Protein AF-K1XQS1-F1 (afdb_monomer)

Sequence (69 aa):
MLKIGFTDSSKRRSKHYKFKPPIDCVKIFENVRPFITVPKHEFYCQSAIVREIAKICGEEMKQKFLENL

Structure (mmCIF, N/CA/C/O backbone):
data_AF-K1XQS1-F1
#
_entry.id   AF-K1XQS1-F1
#
loop_
_atom_site.group_PDB
_atom_site.id
_atom_site.type_symbol
_atom_site.label_atom_id
_atom_site.label_alt_id
_atom_site.label_comp_id
_atom_site.label_asym_id
_atom_site.label_entity_id
_atom_site.label_seq_id
_atom_site.pdbx_PDB_ins_code
_atom_site.Cartn_x
_atom_site.Cartn_y
_atom_site.Cartn_z
_atom_site.occupancy
_atom_site.B_iso_or_equiv
_atom_site.auth_seq_id
_atom_site.auth_comp_id
_atom_site.auth_asym_id
_atom_site.auth_atom_id
_atom_site.pdbx_PDB_model_num
ATOM 1 N N . MET A 1 1 ? 5.608 8.944 2.915 1.00 39.34 1 MET A N 1
ATOM 2 C CA . MET A 1 1 ? 6.888 8.617 2.241 1.00 39.34 1 MET A CA 1
ATOM 3 C C . MET A 1 1 ? 6.655 7.306 1.494 1.00 39.34 1 MET A C 1
ATOM 5 O O . MET A 1 1 ? 6.419 6.313 2.161 1.00 39.34 1 MET A O 1
ATOM 9 N N . LEU A 1 2 ? 6.577 7.288 0.155 1.00 50.28 2 LEU A N 1
ATOM 10 C CA . LEU A 1 2 ? 6.278 6.054 -0.599 1.00 50.28 2 LEU A CA 1
ATOM 11 C C . LEU A 1 2 ? 7.501 5.134 -0.580 1.00 50.28 2 LEU A C 1
ATOM 13 O O . LEU A 1 2 ? 8.412 5.263 -1.398 1.00 50.28 2 LEU A O 1
ATOM 17 N N . LYS A 1 3 ? 7.548 4.252 0.417 1.00 54.16 3 LYS A N 1
ATOM 18 C CA . LYS A 1 3 ? 8.555 3.201 0.530 1.00 54.16 3 LYS A CA 1
ATOM 19 C C . LYS A 1 3 ? 8.360 2.227 -0.649 1.00 54.16 3 LYS A C 1
ATOM 21 O O . LYS A 1 3 ? 7.232 1.932 -1.026 1.00 54.16 3 LYS A O 1
ATOM 26 N N . ILE A 1 4 ? 9.460 1.716 -1.213 1.00 62.78 4 ILE A N 1
ATOM 27 C CA . ILE A 1 4 ? 9.503 0.670 -2.264 1.00 62.78 4 ILE A CA 1
ATOM 28 C C . ILE A 1 4 ? 9.269 1.158 -3.718 1.00 62.78 4 ILE A C 1
ATOM 30 O O . ILE A 1 4 ? 8.510 0.570 -4.481 1.00 62.78 4 ILE A O 1
ATOM 34 N N . GLY A 1 5 ? 9.942 2.225 -4.162 1.00 61.97 5 GLY A N 1
ATOM 35 C CA . GLY A 1 5 ? 10.066 2.520 -5.605 1.00 61.97 5 GLY A CA 1
ATOM 36 C C . GLY A 1 5 ? 8.780 2.961 -6.322 1.00 61.97 5 GLY A C 1
ATOM 37 O O . GLY A 1 5 ? 8.772 3.101 -7.544 1.00 61.97 5 GLY A O 1
ATOM 38 N N . PHE A 1 6 ? 7.690 3.219 -5.597 1.00 74.19 6 PHE A N 1
ATOM 39 C CA . PHE A 1 6 ? 6.474 3.801 -6.158 1.00 74.19 6 PHE A CA 1
ATOM 40 C C . PHE A 1 6 ? 6.586 5.323 -6.233 1.00 74.19 6 PHE A C 1
ATOM 42 O O . PHE A 1 6 ? 6.971 5.996 -5.279 1.00 74.19 6 PHE A O 1
ATOM 49 N N . THR A 1 7 ? 6.238 5.877 -7.390 1.00 72.75 7 THR A N 1
ATOM 50 C CA . THR A 1 7 ? 6.323 7.309 -7.677 1.00 72.75 7 THR A CA 1
ATOM 51 C C . THR A 1 7 ? 4.955 7.879 -8.001 1.00 72.75 7 THR A C 1
ATOM 53 O O . THR A 1 7 ? 4.125 7.236 -8.656 1.00 72.75 7 THR A O 1
ATOM 56 N N . ASP A 1 8 ? 4.744 9.135 -7.614 1.00 71.19 8 ASP A N 1
ATOM 57 C CA . ASP A 1 8 ? 3.619 9.924 -8.101 1.00 71.19 8 ASP A CA 1
ATOM 58 C C . ASP A 1 8 ? 3.932 10.543 -9.476 1.00 71.19 8 ASP A C 1
ATOM 60 O O . ASP A 1 8 ? 3.992 11.753 -9.656 1.00 71.19 8 ASP A O 1
ATOM 64 N N . SER A 1 9 ? 4.186 9.695 -10.474 1.00 66.00 9 SER A N 1
ATOM 65 C CA . SER A 1 9 ? 4.448 10.107 -11.866 1.00 66.00 9 SER A CA 1
ATOM 66 C C . SER A 1 9 ? 3.162 10.221 -12.694 1.00 66.00 9 SER A C 1
ATOM 68 O O . SER A 1 9 ? 3.122 9.975 -13.904 1.00 66.00 9 SER A O 1
ATOM 70 N N . SER A 1 10 ? 2.058 10.528 -12.025 1.00 61.31 10 SER A N 1
ATOM 71 C CA . SER A 1 10 ? 0.724 10.396 -12.582 1.00 61.31 10 SER A CA 1
ATOM 72 C C . SER A 1 10 ? 0.186 11.775 -13.005 1.00 61.31 10 SER A C 1
ATOM 74 O O . SER A 1 10 ? 0.331 12.753 -12.276 1.00 61.31 10 SER A O 1
ATOM 76 N N . LYS A 1 11 ? -0.391 11.905 -14.217 1.00 60.41 11 LYS A N 1
ATOM 77 C CA . LYS A 1 11 ? -1.006 13.176 -14.674 1.00 60.41 11 LYS A CA 1
ATOM 78 C C . LYS A 1 11 ? -2.045 13.613 -13.631 1.00 60.41 11 LYS A C 1
ATOM 80 O O . LYS A 1 11 ? -2.734 12.735 -13.126 1.00 60.41 11 LYS A O 1
ATOM 85 N N . ARG A 1 12 ? -2.191 14.924 -13.364 1.00 57.22 12 ARG A N 1
ATOM 86 C CA . ARG A 1 12 ? -2.979 15.609 -12.292 1.00 57.22 12 ARG A CA 1
ATOM 87 C C . ARG A 1 12 ? -4.274 14.952 -11.745 1.00 57.22 12 ARG A C 1
ATOM 89 O O . ARG A 1 12 ? -4.711 15.343 -10.674 1.00 57.22 12 ARG A O 1
ATOM 96 N N . ARG A 1 13 ? -4.909 14.003 -12.444 1.00 60.88 13 ARG A N 1
ATOM 97 C CA . ARG A 1 13 ? -6.142 13.288 -12.048 1.00 60.88 13 ARG A CA 1
ATOM 98 C C . ARG A 1 13 ? -5.984 11.781 -11.797 1.00 60.88 13 ARG A C 1
ATOM 100 O O . ARG A 1 13 ? -6.969 11.106 -11.512 1.00 60.88 13 ARG A O 1
ATOM 107 N N . SER A 1 14 ? -4.792 11.213 -11.944 1.00 60.75 14 SER A N 1
ATOM 108 C CA . SER A 1 14 ? -4.609 9.766 -11.822 1.00 60.75 14 SER A CA 1
ATOM 109 C C . SER A 1 14 ? -4.589 9.321 -10.357 1.00 60.75 14 SER A C 1
ATOM 111 O O . SER A 1 14 ? -3.794 9.792 -9.544 1.00 60.75 14 SER A O 1
ATOM 113 N N . LYS A 1 15 ? -5.466 8.361 -10.046 1.00 74.25 15 LYS A N 1
ATOM 114 C CA . LYS A 1 15 ? -5.690 7.789 -8.710 1.00 74.25 15 LYS A CA 1
ATOM 115 C C . LYS A 1 15 ? -4.719 6.658 -8.351 1.00 74.25 15 LYS A C 1
ATOM 117 O O . LYS A 1 15 ? -5.061 5.856 -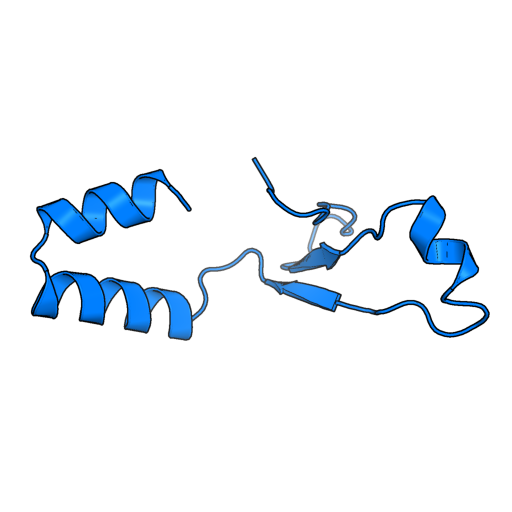7.495 1.00 74.25 15 LYS A O 1
ATOM 122 N N . HIS A 1 16 ? -3.563 6.554 -9.009 1.00 78.62 16 HIS A N 1
ATOM 123 C CA . HIS A 1 16 ? -2.608 5.455 -8.808 1.00 78.62 16 HIS A CA 1
ATOM 124 C C . HIS A 1 16 ? -1.158 5.957 -8.752 1.00 78.62 16 HIS A C 1
ATOM 126 O O . HIS A 1 16 ? -0.776 6.817 -9.551 1.00 78.62 16 HIS A O 1
ATOM 132 N N . TYR A 1 17 ? -0.361 5.401 -7.840 1.00 79.56 17 TYR A N 1
ATOM 133 C CA . TYR A 1 17 ? 1.097 5.444 -7.860 1.00 79.56 17 TYR A CA 1
ATOM 134 C C . TYR A 1 17 ? 1.636 4.410 -8.850 1.00 79.56 17 TYR A C 1
ATOM 136 O O . TYR A 1 17 ? 1.086 3.315 -8.986 1.00 79.56 17 TYR A O 1
ATOM 144 N N . LYS A 1 18 ? 2.721 4.751 -9.546 1.00 80.06 18 LYS A N 1
ATOM 145 C CA . LYS A 1 18 ? 3.372 3.858 -10.514 1.00 80.06 18 LYS A CA 1
ATOM 146 C C . LYS A 1 18 ? 4.677 3.334 -9.950 1.00 80.06 18 LYS A C 1
ATOM 148 O O . LYS A 1 18 ? 5.474 4.123 -9.437 1.00 80.06 18 LYS A O 1
ATOM 153 N N . PHE A 1 19 ? 4.920 2.039 -10.095 1.00 80.56 19 PHE A N 1
ATOM 154 C CA . PHE A 1 19 ? 6.216 1.463 -9.780 1.00 80.56 19 PHE A CA 1
ATOM 155 C C . PHE A 1 19 ? 7.264 1.970 -10.773 1.00 80.56 19 PHE A C 1
ATOM 157 O O . PHE A 1 19 ? 7.083 1.882 -11.990 1.00 80.56 19 PHE A O 1
ATOM 164 N N . LYS A 1 20 ? 8.355 2.524 -10.250 1.00 76.50 20 LYS A N 1
ATOM 165 C CA . LYS A 1 20 ? 9.537 2.894 -11.017 1.00 76.50 20 LYS A CA 1
ATOM 166 C C . LYS A 1 20 ? 10.674 1.968 -10.573 1.00 76.50 20 LYS A C 1
ATOM 168 O O . LYS A 1 20 ? 11.232 2.192 -9.499 1.00 76.50 20 LYS A O 1
ATOM 173 N N . PRO A 1 21 ? 11.009 0.934 -11.363 1.00 72.75 21 PRO A N 1
ATOM 174 C CA . PRO A 1 21 ? 12.093 0.032 -11.004 1.00 72.75 21 PRO A CA 1
ATOM 175 C C . PRO A 1 21 ? 13.431 0.788 -10.908 1.00 72.75 21 PRO A C 1
ATOM 177 O O . PRO A 1 21 ? 13.619 1.785 -11.620 1.00 72.75 21 PRO A O 1
ATOM 180 N N . PRO A 1 22 ? 14.370 0.319 -10.065 1.00 75.06 22 PRO A N 1
ATOM 181 C CA . PRO A 1 22 ? 15.750 0.795 -10.066 1.00 75.06 22 PRO A CA 1
ATOM 182 C C . PRO A 1 22 ? 16.373 0.680 -11.460 1.00 75.06 22 PRO A C 1
ATOM 184 O O . PRO A 1 22 ? 16.059 -0.249 -12.207 1.00 75.06 22 PRO A O 1
ATOM 187 N N . ILE A 1 23 ? 17.266 1.614 -11.803 1.00 70.31 23 ILE A N 1
ATOM 188 C CA . ILE A 1 23 ? 17.897 1.704 -13.133 1.00 70.31 23 ILE A CA 1
ATOM 189 C C . ILE A 1 23 ? 18.614 0.394 -13.497 1.00 70.31 23 ILE A C 1
ATOM 191 O O . ILE A 1 23 ? 18.535 -0.044 -14.643 1.00 70.31 23 ILE A O 1
ATOM 195 N N . ASP A 1 24 ? 19.216 -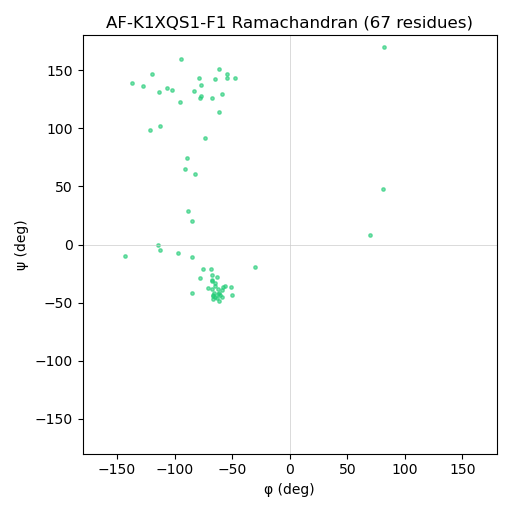0.280 -12.518 1.00 69.38 24 ASP A N 1
ATOM 196 C CA . ASP A 1 24 ? 19.951 -1.532 -12.729 1.00 69.38 24 ASP A CA 1
ATOM 197 C C . ASP A 1 24 ? 19.041 -2.701 -13.134 1.00 69.38 24 ASP A C 1
ATOM 199 O O . ASP A 1 24 ? 19.436 -3.551 -13.930 1.00 69.38 24 ASP A O 1
ATOM 203 N N . CYS A 1 25 ? 17.783 -2.707 -12.679 1.00 64.38 25 CYS A N 1
ATOM 204 C CA . CYS A 1 25 ? 16.800 -3.718 -13.071 1.00 64.38 25 CYS A CA 1
ATOM 205 C C . CYS A 1 25 ? 16.274 -3.500 -14.496 1.00 64.38 25 CYS A C 1
ATOM 207 O O . CYS A 1 25 ? 15.779 -4.439 -15.112 1.00 64.38 25 CYS A O 1
ATOM 209 N N . VAL A 1 26 ? 16.384 -2.286 -15.050 1.00 63.47 26 VAL A N 1
ATOM 210 C CA . VAL A 1 26 ? 15.883 -1.962 -16.399 1.00 63.47 26 VAL A CA 1
ATOM 211 C C . VAL A 1 26 ? 16.608 -2.773 -17.478 1.00 63.47 26 VAL A C 1
ATOM 213 O O . VAL A 1 26 ? 15.994 -3.092 -18.489 1.00 63.47 26 VAL A O 1
ATOM 216 N N . LYS A 1 27 ? 17.866 -3.177 -17.242 1.00 63.88 27 LYS A N 1
ATOM 217 C CA . LYS A 1 27 ? 18.631 -4.041 -18.159 1.00 63.88 27 LYS A CA 1
ATOM 218 C C . LYS A 1 27 ? 18.075 -5.467 -18.263 1.00 63.88 27 LYS A C 1
ATOM 220 O O . LYS A 1 27 ? 18.259 -6.097 -19.292 1.00 63.88 27 LYS A O 1
ATOM 225 N N . ILE A 1 28 ? 17.394 -5.958 -17.224 1.00 66.44 28 ILE A N 1
ATOM 226 C CA . ILE A 1 28 ? 16.771 -7.296 -17.197 1.00 66.44 28 ILE A CA 1
ATOM 227 C C . ILE A 1 28 ? 15.454 -7.286 -17.992 1.00 66.44 28 ILE A C 1
ATOM 229 O O . ILE A 1 28 ? 15.047 -8.286 -18.575 1.00 66.44 28 ILE A O 1
ATOM 233 N N . PHE A 1 29 ? 14.787 -6.132 -18.048 1.00 65.06 29 PHE A N 1
ATOM 234 C CA . PHE A 1 29 ? 13.536 -5.933 -18.772 1.00 65.06 29 PHE A CA 1
ATOM 235 C C . PHE A 1 29 ? 13.814 -5.457 -20.202 1.00 65.06 29 PHE A C 1
ATOM 237 O O . PHE A 1 29 ? 13.468 -4.331 -20.555 1.00 65.06 29 PHE A O 1
ATOM 244 N N . GLU A 1 30 ? 14.445 -6.305 -21.019 1.00 62.19 30 GLU A N 1
ATOM 245 C CA . GLU A 1 30 ? 14.873 -5.961 -22.387 1.00 62.19 30 GLU A CA 1
ATOM 246 C C . GLU A 1 30 ? 13.747 -5.351 -23.237 1.00 62.19 30 GLU A C 1
ATOM 248 O O . GLU A 1 30 ? 14.001 -4.413 -23.984 1.00 62.19 30 GLU A O 1
ATOM 253 N N . ASN A 1 31 ? 12.496 -5.815 -23.083 1.00 64.19 31 ASN A N 1
ATOM 254 C CA . ASN A 1 31 ? 11.346 -5.291 -23.838 1.00 64.19 31 ASN A CA 1
ATOM 255 C C . ASN A 1 31 ? 10.015 -5.207 -23.065 1.00 64.19 31 ASN A C 1
ATOM 257 O O . ASN A 1 31 ? 9.067 -4.590 -23.549 1.00 64.19 31 ASN A O 1
ATOM 261 N N . VAL A 1 32 ? 9.913 -5.778 -21.859 1.00 64.44 32 VAL A N 1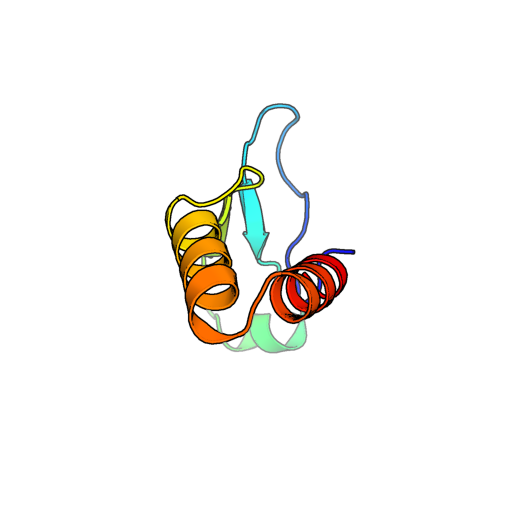
ATOM 262 C CA . VAL A 1 32 ? 8.666 -5.779 -21.073 1.00 64.44 32 VAL A CA 1
ATOM 263 C C . VAL A 1 32 ? 8.905 -5.098 -19.737 1.00 64.44 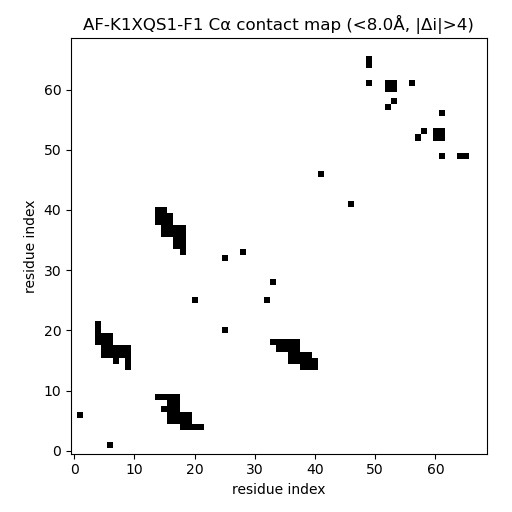32 VAL A C 1
ATOM 265 O O . VAL A 1 32 ? 9.412 -5.698 -18.793 1.00 64.44 32 VAL A O 1
ATOM 268 N N . ARG A 1 33 ? 8.532 -3.819 -19.648 1.00 66.31 33 ARG A N 1
ATOM 269 C CA . ARG A 1 33 ? 8.589 -3.090 -18.378 1.00 66.31 33 ARG A CA 1
ATOM 270 C C . ARG A 1 33 ? 7.405 -3.509 -17.505 1.00 66.31 33 ARG A C 1
ATOM 272 O O . ARG A 1 33 ? 6.270 -3.398 -17.970 1.00 66.31 33 ARG A O 1
ATOM 279 N N . PRO A 1 34 ? 7.624 -3.925 -16.247 1.00 66.56 34 PRO A N 1
ATOM 280 C CA . PRO A 1 34 ? 6.526 -4.252 -15.349 1.00 66.56 34 PRO A CA 1
ATOM 281 C C . PRO A 1 34 ? 5.660 -3.007 -15.125 1.00 66.56 34 PRO A C 1
ATOM 283 O O . PRO A 1 34 ? 6.108 -2.012 -14.551 1.00 66.56 34 PRO A O 1
ATOM 286 N N . PHE A 1 35 ? 4.411 -3.050 -15.593 1.00 70.94 35 PHE A N 1
ATOM 287 C CA . PHE A 1 35 ? 3.431 -1.993 -15.357 1.00 70.94 35 PHE A CA 1
ATOM 288 C C . PHE A 1 35 ? 2.671 -2.292 -14.064 1.00 70.94 35 PHE A C 1
ATOM 290 O O . PHE A 1 35 ? 1.532 -2.750 -14.076 1.00 70.94 35 PHE A O 1
ATOM 297 N N . ILE A 1 36 ? 3.340 -2.071 -12.932 1.00 79.06 36 ILE A N 1
ATOM 298 C CA . ILE A 1 36 ? 2.729 -2.224 -11.611 1.00 79.06 36 ILE A CA 1
ATOM 299 C C . ILE A 1 36 ? 2.237 -0.853 -11.160 1.00 79.06 36 ILE A C 1
ATOM 301 O O . ILE A 1 36 ? 3.004 0.111 -11.068 1.00 79.06 36 ILE A O 1
ATOM 305 N N . THR A 1 37 ? 0.946 -0.761 -10.866 1.00 78.12 37 THR A N 1
ATOM 306 C CA . THR A 1 37 ? 0.333 0.445 -10.312 1.00 78.12 37 THR A CA 1
ATOM 307 C C . THR A 1 37 ? -0.443 0.102 -9.061 1.00 78.12 37 THR A C 1
ATOM 309 O O . THR A 1 37 ? -1.200 -0.865 -9.063 1.00 78.12 37 THR A O 1
ATOM 312 N N . VAL A 1 38 ? -0.304 0.922 -8.025 1.00 75.88 38 VAL A N 1
ATOM 313 C CA . VAL A 1 38 ? -1.100 0.806 -6.801 1.00 75.88 38 VAL A CA 1
ATOM 314 C C . VAL A 1 38 ? -2.001 2.033 -6.668 1.00 75.88 38 VAL A C 1
ATOM 316 O O . VAL A 1 38 ? -1.534 3.154 -6.861 1.00 75.88 38 VAL A O 1
ATOM 319 N N . PRO A 1 39 ? -3.300 1.866 -6.405 1.00 76.62 39 PRO A N 1
ATOM 320 C CA . PRO A 1 39 ? -4.195 2.944 -6.040 1.00 76.62 39 PRO A CA 1
ATOM 321 C C . PRO A 1 39 ? -3.644 3.874 -4.954 1.00 76.62 39 PRO A C 1
ATOM 323 O O . PRO A 1 39 ? -2.991 3.448 -4.010 1.00 76.62 39 PRO A O 1
ATOM 326 N N . LYS A 1 40 ? -3.945 5.164 -5.099 1.00 76.75 40 LYS A N 1
ATOM 327 C CA . LYS A 1 40 ? -3.736 6.217 -4.094 1.00 76.75 40 LYS A CA 1
ATOM 328 C C . LYS A 1 40 ? -4.887 6.313 -3.096 1.00 76.75 40 LYS A C 1
ATOM 330 O O . LYS A 1 40 ? -4.810 7.095 -2.158 1.00 76.75 40 LYS A O 1
ATOM 335 N N . HIS A 1 41 ? -5.989 5.623 -3.372 1.00 75.19 41 HIS A N 1
ATOM 336 C CA . HIS A 1 41 ? -7.114 5.536 -2.456 1.00 75.19 41 HIS A CA 1
ATOM 337 C C . HIS A 1 41 ? -6.971 4.276 -1.608 1.00 75.19 41 HIS A C 1
ATOM 339 O O . HIS A 1 41 ? -6.260 3.347 -1.988 1.00 75.19 41 HIS A O 1
ATOM 345 N N . GLU A 1 42 ? -7.650 4.268 -0.468 1.00 68.38 42 GLU A N 1
ATOM 346 C CA . GLU A 1 42 ? -7.659 3.136 0.448 1.00 68.38 42 GLU A CA 1
ATOM 347 C C . GLU A 1 42 ? -8.188 1.878 -0.255 1.00 68.38 42 GLU A C 1
ATOM 349 O O . GLU A 1 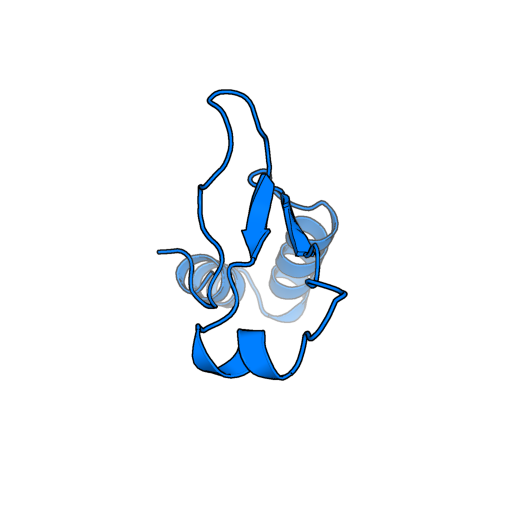42 ? -9.233 1.903 -0.913 1.00 68.38 42 GLU A O 1
ATOM 354 N N . PHE A 1 43 ? -7.450 0.775 -0.144 1.00 73.44 43 PHE A N 1
ATOM 355 C CA . PHE A 1 43 ? -7.911 -0.510 -0.654 1.00 73.44 43 PHE A CA 1
ATOM 356 C C . PHE A 1 43 ? -8.943 -1.112 0.289 1.00 73.44 43 PHE A C 1
ATOM 358 O O . PHE A 1 43 ? -8.700 -1.210 1.488 1.00 73.44 43 PHE A O 1
ATOM 365 N N . TYR A 1 44 ? -10.016 -1.676 -0.265 1.00 75.12 44 TYR A N 1
ATOM 366 C CA . TYR A 1 44 ? -10.962 -2.487 0.508 1.00 75.12 44 TYR A CA 1
ATOM 367 C C . TYR A 1 44 ? -10.254 -3.571 1.344 1.00 75.12 44 TYR A C 1
ATOM 369 O O . TYR A 1 44 ? -10.544 -3.751 2.526 1.00 75.12 44 TYR A O 1
ATOM 377 N N . CYS A 1 45 ? -9.268 -4.255 0.751 1.00 78.50 45 CYS A N 1
ATOM 378 C CA . CYS A 1 45 ? -8.484 -5.273 1.447 1.00 78.50 45 CYS A CA 1
ATOM 379 C C . CYS A 1 45 ? -7.648 -4.688 2.593 1.00 78.50 45 CYS A C 1
ATOM 381 O O . CYS A 1 45 ? -7.467 -5.356 3.604 1.00 78.50 45 CYS A O 1
ATOM 383 N N . GLN A 1 46 ? 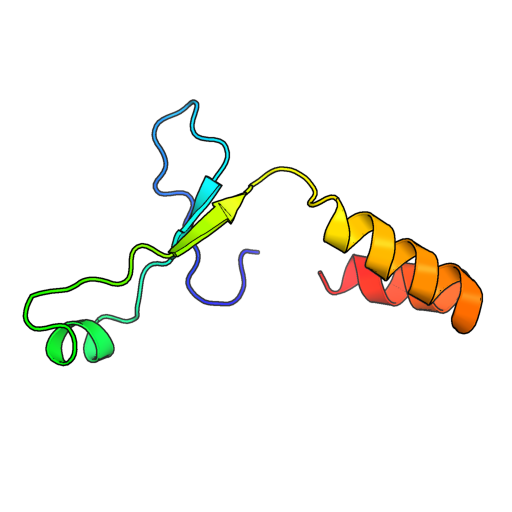-7.165 -3.448 2.467 1.00 78.56 46 GLN A N 1
ATOM 384 C CA . GLN A 1 46 ? -6.418 -2.778 3.531 1.00 78.56 46 GLN A CA 1
ATOM 385 C C . GLN A 1 46 ? -7.326 -2.516 4.733 1.00 78.56 46 GLN A C 1
ATOM 387 O O . GLN A 1 46 ? -6.962 -2.877 5.849 1.00 78.56 46 GLN A O 1
ATOM 392 N N . SER A 1 47 ? -8.534 -1.993 4.512 1.00 82.38 47 SER A N 1
ATOM 393 C CA . SER A 1 47 ? -9.509 -1.790 5.589 1.00 82.38 47 SER A CA 1
ATOM 394 C C . SER A 1 47 ? -9.914 -3.117 6.243 1.00 82.38 47 SER A C 1
ATOM 396 O O . SER A 1 47 ? -10.042 -3.191 7.465 1.00 82.38 47 SER A O 1
ATOM 398 N N . ALA A 1 48 ? -10.068 -4.186 5.453 1.00 86.19 48 ALA A N 1
ATOM 399 C CA . ALA A 1 48 ? -10.338 -5.527 5.972 1.00 86.19 48 ALA A CA 1
ATOM 400 C C . ALA A 1 48 ? -9.186 -6.051 6.848 1.00 86.19 48 ALA A C 1
ATOM 402 O O . ALA A 1 48 ? -9.438 -6.512 7.957 1.00 86.19 48 ALA A O 1
ATOM 403 N N . ILE A 1 49 ? -7.932 -5.913 6.405 1.00 86.19 49 ILE A N 1
ATOM 404 C CA . ILE A 1 49 ? -6.743 -6.310 7.178 1.00 86.19 49 ILE A CA 1
ATOM 405 C C . ILE A 1 49 ? -6.655 -5.516 8.484 1.00 86.19 49 ILE A C 1
ATOM 407 O O . ILE A 1 49 ? -6.513 -6.108 9.550 1.00 86.19 49 ILE A O 1
ATOM 411 N N . VAL A 1 50 ? -6.798 -4.188 8.427 1.00 87.56 50 VAL A N 1
ATOM 412 C CA . VAL A 1 50 ? -6.768 -3.316 9.616 1.00 87.56 50 VAL A CA 1
ATOM 413 C C . VAL A 1 50 ? -7.870 -3.706 10.606 1.00 87.56 50 VAL A C 1
ATOM 415 O O . VAL A 1 50 ? -7.637 -3.740 11.814 1.00 87.56 50 VAL A O 1
ATOM 418 N N . ARG A 1 51 ? -9.063 -4.053 10.108 1.00 89.38 51 ARG A N 1
ATOM 419 C CA . ARG A 1 51 ? -10.176 -4.520 10.939 1.00 89.38 51 ARG A CA 1
ATOM 420 C C . ARG A 1 51 ? -9.883 -5.864 11.601 1.00 89.38 51 ARG A C 1
ATOM 422 O O . ARG A 1 51 ? -10.2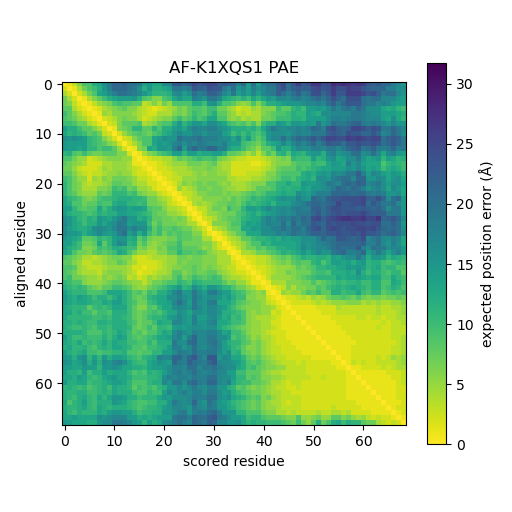18 -6.030 12.770 1.00 89.38 51 ARG A O 1
ATOM 429 N N . GLU A 1 52 ? -9.283 -6.812 10.889 1.00 92.88 52 GLU A N 1
ATOM 430 C CA . GLU A 1 52 ? -8.904 -8.102 11.479 1.00 92.88 52 GLU A CA 1
ATOM 431 C C . GLU A 1 52 ? -7.790 -7.945 12.522 1.00 92.88 52 GLU A C 1
ATOM 433 O O . GLU A 1 52 ? -7.881 -8.533 13.597 1.00 92.88 52 GLU A O 1
ATOM 438 N N . ILE A 1 53 ? -6.809 -7.067 12.285 1.00 90.69 53 ILE A N 1
ATOM 439 C CA . ILE A 1 53 ? -5.787 -6.724 13.288 1.00 90.69 53 ILE A CA 1
ATOM 440 C C . ILE A 1 53 ? -6.441 -6.150 14.547 1.00 90.69 53 ILE A C 1
ATOM 442 O O . ILE A 1 53 ? -6.114 -6.574 15.651 1.00 90.69 53 ILE A O 1
ATOM 446 N N . ALA A 1 54 ? -7.398 -5.232 14.396 1.00 94.06 54 ALA A N 1
ATOM 447 C CA . ALA A 1 54 ? -8.114 -4.660 15.534 1.00 94.06 54 ALA A CA 1
ATOM 448 C C . ALA A 1 54 ? -8.881 -5.727 16.334 1.00 94.06 54 ALA A C 1
ATOM 450 O O . ALA A 1 54 ? -8.849 -5.716 17.563 1.00 94.06 54 ALA A O 1
ATOM 451 N N . LYS A 1 55 ? -9.536 -6.675 15.649 1.00 94.94 55 LYS A N 1
ATOM 452 C CA . LYS A 1 55 ? -10.270 -7.776 16.294 1.00 94.94 55 LYS A CA 1
ATOM 453 C C . LYS A 1 55 ? -9.357 -8.746 17.044 1.00 94.94 55 LYS A C 1
ATOM 455 O O . LYS A 1 55 ? -9.722 -9.183 18.128 1.00 94.94 55 LYS A O 1
ATOM 460 N N . ILE A 1 56 ? -8.223 -9.119 16.450 1.00 95.38 56 ILE A N 1
ATOM 461 C CA . ILE A 1 56 ? -7.338 -10.167 16.983 1.00 95.38 56 ILE A CA 1
ATOM 462 C C . ILE A 1 56 ? -6.371 -9.596 18.024 1.00 95.38 56 ILE A C 1
ATOM 464 O O . ILE A 1 56 ? -6.120 -10.226 19.048 1.00 95.38 56 ILE A O 1
ATOM 468 N N . CYS A 1 57 ? -5.817 -8.412 17.764 1.00 92.94 57 CYS A N 1
ATOM 469 C CA . CYS A 1 57 ? -4.699 -7.846 18.520 1.00 92.94 57 CYS A CA 1
ATOM 470 C C . CYS A 1 57 ? -5.075 -6.602 19.341 1.00 92.94 57 CYS A C 1
ATOM 472 O O . CYS A 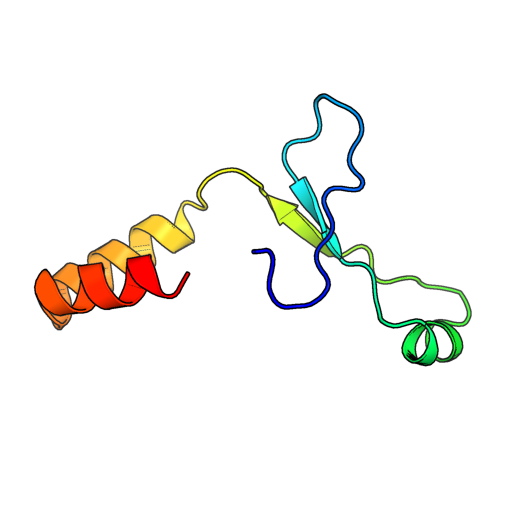1 57 ? -4.235 -6.084 20.075 1.00 92.94 57 CYS A O 1
ATOM 474 N N . GLY A 1 58 ? -6.312 -6.111 19.224 1.00 93.38 58 GLY A N 1
ATOM 475 C CA . GLY A 1 58 ? -6.784 -4.913 19.911 1.00 93.38 58 GLY A CA 1
ATOM 476 C C . GLY A 1 58 ? -6.408 -3.600 19.213 1.00 93.38 58 GLY A C 1
ATOM 477 O O . GLY A 1 58 ? -5.618 -3.544 18.267 1.00 93.38 58 GLY A O 1
ATOM 478 N N . GLU A 1 59 ? -7.002 -2.509 19.698 1.00 92.06 59 GLU A N 1
ATOM 479 C CA . GLU A 1 59 ? -6.888 -1.178 19.083 1.00 92.06 59 GLU A CA 1
ATOM 480 C C . GLU A 1 59 ? -5.474 -0.579 19.172 1.00 92.06 59 GLU A C 1
ATOM 482 O O . GLU A 1 59 ? -5.034 0.093 18.241 1.00 92.06 59 GLU A O 1
ATOM 487 N N . GLU A 1 60 ? -4.712 -0.881 20.227 1.00 91.94 60 GLU A N 1
ATOM 488 C CA . GLU A 1 60 ? -3.332 -0.395 20.365 1.00 91.94 60 GLU A CA 1
ATOM 489 C C . GLU A 1 60 ? -2.423 -0.925 19.239 1.00 91.94 60 GLU A C 1
ATOM 491 O O . GLU A 1 60 ? -1.633 -0.183 18.650 1.00 91.94 60 GLU A O 1
ATOM 496 N N . MET A 1 61 ? -2.562 -2.210 18.892 1.00 89.56 61 MET A N 1
ATOM 497 C CA . MET A 1 61 ? -1.754 -2.839 17.846 1.00 89.56 61 MET A CA 1
ATOM 498 C C . MET A 1 61 ? -2.142 -2.344 16.451 1.00 89.56 61 MET A C 1
ATOM 500 O O . MET A 1 61 ? -1.276 -2.117 15.605 1.00 89.56 61 MET A O 1
ATOM 504 N N . LYS A 1 62 ? -3.436 -2.111 16.220 1.00 90.56 62 LYS A N 1
ATOM 505 C CA . LYS A 1 62 ? -3.942 -1.486 14.995 1.00 90.56 62 LYS A CA 1
ATOM 506 C C . LYS A 1 62 ? -3.368 -0.079 14.805 1.00 90.56 62 LYS A C 1
ATOM 508 O O . LYS A 1 62 ? -2.944 0.248 13.699 1.00 90.56 62 LYS A O 1
ATOM 513 N N . GLN A 1 63 ? -3.305 0.732 15.861 1.00 88.75 63 GLN A N 1
ATOM 514 C CA . GLN A 1 63 ? -2.761 2.088 15.772 1.00 88.75 63 GLN A CA 1
ATOM 515 C C . GLN A 1 63 ? -1.265 2.077 15.419 1.00 88.75 63 GLN A C 1
ATOM 517 O O . GLN A 1 63 ? -0.852 2.745 14.471 1.00 88.75 63 GLN A O 1
ATOM 522 N N . LYS A 1 64 ? -0.477 1.214 16.078 1.00 86.75 64 LYS A N 1
ATOM 523 C CA . LYS A 1 64 ? 0.938 0.979 15.735 1.00 86.75 64 LYS A CA 1
ATOM 524 C C . LYS A 1 64 ? 1.124 0.500 14.291 1.00 86.75 64 LYS A C 1
ATOM 526 O O . LYS A 1 64 ? 2.097 0.873 13.640 1.00 86.75 64 LYS A O 1
ATOM 531 N N . PHE A 1 65 ? 0.213 -0.325 13.774 1.00 82.94 65 PHE A N 1
ATOM 532 C CA . PHE A 1 65 ? 0.245 -0.779 12.382 1.00 82.94 65 PHE A CA 1
ATOM 533 C C . PHE A 1 65 ? -0.013 0.370 11.394 1.00 82.94 65 PHE A C 1
ATOM 535 O O . PHE A 1 65 ? 0.715 0.503 10.413 1.00 82.94 65 PHE A O 1
ATOM 542 N N . LEU A 1 66 ? -1.001 1.228 11.669 1.00 80.00 66 LEU A N 1
ATOM 543 C CA . LEU A 1 66 ? -1.334 2.386 10.830 1.00 80.00 66 LEU A CA 1
ATOM 544 C C . LEU A 1 66 ? -0.222 3.440 10.790 1.00 80.00 66 LEU A C 1
ATOM 546 O O . LEU A 1 66 ? 0.005 4.035 9.744 1.00 80.00 66 LEU A O 1
ATOM 550 N N . GLU A 1 67 ? 0.492 3.649 11.893 1.00 80.38 67 GLU A N 1
ATOM 551 C CA . GLU A 1 67 ? 1.629 4.581 11.954 1.00 80.38 67 GLU A CA 1
ATOM 552 C C . GLU A 1 67 ? 2.846 4.110 11.139 1.00 80.38 67 GLU A C 1
ATOM 554 O O . GLU A 1 67 ? 3.697 4.919 10.768 1.00 80.38 67 GLU A O 1
ATOM 559 N N . ASN A 1 68 ? 2.933 2.807 10.849 1.00 70.44 68 ASN A N 1
ATOM 560 C CA . ASN A 1 68 ? 4.029 2.202 10.089 1.00 70.44 68 ASN A CA 1
ATOM 561 C C . ASN A 1 68 ? 3.729 1.999 8.590 1.00 70.44 68 ASN A C 1
ATOM 563 O O . ASN A 1 68 ? 4.648 1.627 7.848 1.00 70.44 68 ASN A O 1
ATOM 567 N N . LEU A 1 69 ? 2.485 2.239 8.156 1.00 66.50 69 LEU A N 1
ATOM 568 C CA . LEU A 1 69 ? 2.033 2.222 6.754 1.00 66.50 69 LEU A CA 1
ATOM 569 C C . LEU A 1 69 ? 2.514 3.467 5.985 1.00 66.50 69 LEU A C 1
ATOM 571 O O . LEU A 1 69 ? 3.014 3.290 4.850 1.00 66.50 69 LEU A O 1
#

pLDDT: mean 74.92, std 11.95, range [39.34, 95.38]

Foldseek 3Di:
DDPQQWAPPDPPPDQWTWHDDDPVCVVVCVDDDDGDIDGNDDDPVNVVVLVVCCVPVNDVRSVVVVVVD

Mean predicted aligned error: 10.39 Å

Solvent-accessible surface area (backbone atoms only — not comparable to full-atom values): 4320 Å² total; per-residue (Å²): 128,71,77,84,50,42,35,86,84,46,64,101,81,56,61,38,30,35,52,50,78,58,75,79,56,51,71,76,37,82,84,63,75,77,86,49,67,45,65,72,57,88,50,72,66,54,57,50,49,49,51,50,40,30,72,76,61,32,64,71,52,33,51,59,51,62,77,71,106

Secondary st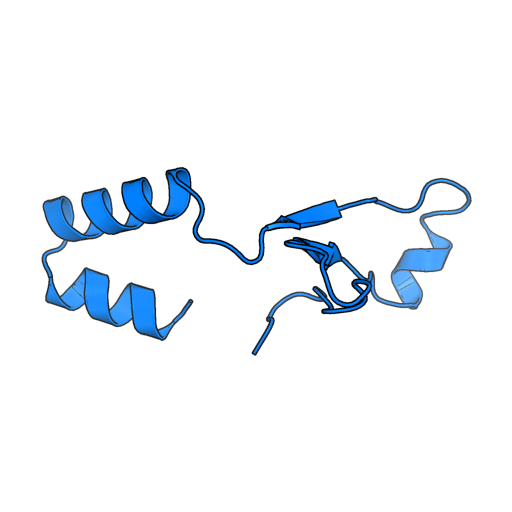ructure (DSSP, 8-state):
---SSEE----TT--EEEE---HHHHTT-SS-----EEESSPPHHHHHHHHHHHHHH-HHHHHHHHHH-

Radius of gyration: 16.08 Å; Cα contacts (8 Å, |Δi|>4): 57; chains: 1; bounding box: 31×26×44 Å